Protein AF-A0A1Y1VYC2-F1 (afdb_monomer)

Solvent-accessible surface area (backbone atoms only — not comparable to full-atom values): 7934 Å² total; per-residue (Å²): 142,77,88,66,70,72,48,59,43,54,46,41,36,48,22,28,58,67,58,33,42,71,57,40,52,58,50,56,72,43,59,89,70,38,56,74,70,38,55,51,99,57,31,47,30,30,57,39,36,14,19,30,74,90,63,59,25,58,67,39,42,55,60,51,64,68,41,90,86,56,64,55,64,52,51,21,68,77,50,35,38,30,26,53,33,44,28,40,83,70,52,39,55,54,41,45,76,64,68,28,63,72,77,57,52,25,74,83,68,35,32,21,71,56,41,48,52,61,77,72,52,87,85,73,79,87,76,77,74,86,79,77,93,84,76,93,129

Sequence (137 aa):
MSDEGASNNEQLLAACKLDQSDMVEDLLKDLGSVDVNCADGVGNTPLHYANSAQTGSVDCVELLVAVPGIDANKKNRIENDTPLHKASLEITRLLISAGADPRIVNRLKQRPMDATLAFNMPHQQAVYEDGDDYSSD

Nearest PDB structures (foldseek):
  5eyp-assembly1_F  TM=8.895E-01  e=3.121E-07  synthetic construct
  6d66-assembly1_B  TM=8.997E-01  e=6.918E-07  synthetic construct
  5mio-assembly3_C  TM=9.018E-01  e=1.368E-06  Homo sapiens
  5cbo-assembly1_A  TM=8.737E-01  e=2.947E-05  synthetic construct
  4tum-assembly4_D  TM=8.633E-01  e=3.396E-04  Arabidopsis thaliana

Structure (mmCIF, N/CA/C/O backbone):
data_AF-A0A1Y1VYC2-F1
#
_entry.id   AF-A0A1Y1VYC2-F1
#
loop_
_atom_site.group_PDB
_atom_site.id
_atom_site.type_symbol
_atom_site.label_atom_id
_atom_site.label_alt_id
_atom_site.label_comp_id
_atom_site.label_asym_id
_atom_site.label_entity_id
_atom_site.label_seq_id
_atom_site.pdbx_PDB_ins_code
_atom_site.Cartn_x
_atom_site.Cartn_y
_atom_site.Cartn_z
_atom_site.occupancy
_atom_site.B_iso_or_equiv
_atom_site.auth_seq_id
_atom_site.auth_comp_id
_atom_site.auth_asym_id
_atom_site.auth_atom_id
_atom_site.pdbx_PDB_model_num
ATOM 1 N N . MET A 1 1 ? -4.736 30.757 -4.382 1.00 48.03 1 MET A N 1
ATOM 2 C CA . MET A 1 1 ? -6.102 30.440 -3.928 1.00 48.03 1 MET A CA 1
ATOM 3 C C . MET A 1 1 ? -6.390 29.013 -4.331 1.00 48.03 1 MET A C 1
ATOM 5 O O . MET A 1 1 ? -6.664 28.798 -5.501 1.00 48.03 1 MET A O 1
ATOM 9 N N . SER A 1 2 ? -6.184 28.104 -3.380 1.00 43.19 2 SER A N 1
ATOM 10 C CA . SER A 1 2 ? -6.898 26.841 -3.151 1.00 43.19 2 SER A CA 1
ATOM 11 C C . SER A 1 2 ? -6.292 26.282 -1.862 1.00 43.19 2 SER A C 1
ATOM 13 O O . SER A 1 2 ? -5.517 25.336 -1.888 1.00 43.19 2 SER A O 1
ATOM 15 N N . ASP A 1 3 ? -6.562 26.953 -0.739 1.00 45.56 3 ASP A N 1
ATOM 16 C CA . ASP A 1 3 ? -6.411 26.356 0.593 1.00 45.56 3 ASP A CA 1
ATOM 17 C C . ASP A 1 3 ? -7.597 25.398 0.796 1.00 45.56 3 ASP A C 1
ATOM 19 O O . ASP A 1 3 ? -8.466 25.610 1.639 1.00 45.56 3 ASP A O 1
ATOM 23 N N . GLU A 1 4 ? -7.700 24.381 -0.060 1.00 53.59 4 GLU A N 1
ATOM 24 C CA . GLU A 1 4 ? -8.417 23.171 0.314 1.00 53.59 4 GLU A CA 1
ATOM 25 C C . GLU A 1 4 ? -7.465 22.467 1.273 1.00 53.59 4 GLU A C 1
ATOM 27 O O . GLU A 1 4 ? -6.379 22.039 0.884 1.00 53.59 4 GLU A O 1
ATOM 32 N N . GLY A 1 5 ? -7.811 22.467 2.565 1.00 59.31 5 GLY A N 1
ATOM 33 C CA . GLY A 1 5 ? -7.084 21.669 3.545 1.00 59.31 5 GLY A CA 1
ATOM 34 C C . GLY A 1 5 ? -6.919 20.250 3.006 1.00 59.31 5 GLY A C 1
ATOM 35 O O . GLY A 1 5 ? -7.834 19.747 2.353 1.00 59.31 5 GLY A O 1
ATOM 36 N N . ALA A 1 6 ? -5.747 19.650 3.237 1.00 65.31 6 ALA A N 1
ATOM 37 C CA . ALA A 1 6 ? -5.412 18.335 2.701 1.00 65.31 6 ALA A CA 1
ATOM 38 C C . ALA A 1 6 ? -6.589 17.372 2.900 1.00 65.31 6 ALA A C 1
ATOM 40 O O . ALA A 1 6 ? -7.080 17.232 4.026 1.00 65.31 6 ALA A O 1
ATOM 41 N N . SER A 1 7 ? -7.052 16.755 1.813 1.00 83.31 7 SER A N 1
ATOM 42 C CA . SER A 1 7 ? -8.134 15.768 1.858 1.00 83.31 7 SER A CA 1
ATOM 43 C C . SER A 1 7 ? -7.774 14.661 2.850 1.00 83.31 7 SER A C 1
ATOM 45 O O . SER A 1 7 ? -6.593 14.355 3.017 1.00 83.31 7 SER A O 1
ATOM 47 N N . ASN A 1 8 ? -8.752 14.010 3.485 1.00 84.69 8 ASN A N 1
ATOM 48 C CA . ASN A 1 8 ? -8.484 12.919 4.432 1.00 84.69 8 ASN A CA 1
ATOM 49 C C . ASN A 1 8 ? -7.580 11.824 3.814 1.00 84.69 8 ASN A C 1
ATOM 51 O O . ASN A 1 8 ? -6.739 11.243 4.494 1.00 84.69 8 ASN A O 1
ATOM 55 N N . ASN A 1 9 ? -7.667 11.621 2.494 1.00 87.25 9 ASN A N 1
ATOM 56 C CA . ASN A 1 9 ? -6.779 10.739 1.731 1.00 87.25 9 ASN A CA 1
ATOM 57 C C . ASN A 1 9 ? -5.321 11.233 1.693 1.00 87.25 9 ASN A C 1
ATOM 59 O O . ASN A 1 9 ? -4.383 10.458 1.862 1.00 87.25 9 ASN A O 1
ATOM 63 N N . GLU A 1 10 ? -5.116 12.531 1.478 1.00 86.62 10 GLU A N 1
ATOM 64 C CA . GLU A 1 10 ? -3.787 13.152 1.491 1.00 86.62 10 GLU A CA 1
ATOM 65 C C . GLU A 1 10 ? -3.196 13.163 2.902 1.00 86.62 10 GLU A C 1
ATOM 67 O O . GLU A 1 10 ? -1.995 12.949 3.064 1.00 86.62 10 GLU A O 1
ATOM 72 N N . GLN A 1 11 ? -4.039 13.347 3.922 1.00 87.88 11 GLN A N 1
ATOM 73 C CA . GLN A 1 11 ? -3.647 13.219 5.323 1.00 87.88 11 GLN A CA 1
ATOM 74 C C . GLN A 1 11 ? -3.197 11.792 5.646 1.00 87.88 11 GLN A C 1
ATOM 76 O O . GLN A 1 11 ? -2.158 11.631 6.280 1.00 87.88 11 GLN A O 1
ATOM 81 N N . LEU A 1 12 ? -3.902 10.766 5.150 1.00 88.50 12 LEU A N 1
ATOM 82 C CA . LEU A 1 12 ? -3.494 9.369 5.320 1.00 88.50 12 LEU A CA 1
ATOM 83 C C . LEU A 1 12 ? -2.131 9.101 4.665 1.00 88.50 12 LEU A C 1
ATOM 85 O O . LEU A 1 12 ? -1.232 8.550 5.296 1.00 88.50 12 LEU A O 1
ATOM 89 N N . LEU A 1 13 ? -1.948 9.539 3.415 1.00 87.75 13 LEU A N 1
ATOM 90 C CA . LEU A 1 13 ? -0.676 9.406 2.695 1.00 87.75 13 LEU A CA 1
ATOM 91 C C . LEU A 1 13 ? 0.475 10.099 3.440 1.00 87.75 13 LEU A C 1
ATOM 93 O O . LEU A 1 13 ? 1.567 9.538 3.558 1.00 87.75 13 LEU A O 1
ATOM 97 N N . ALA A 1 14 ? 0.236 11.309 3.952 1.00 87.56 14 ALA A N 1
ATOM 98 C CA . ALA A 1 14 ? 1.215 12.060 4.728 1.00 87.56 14 ALA A CA 1
ATOM 99 C C . ALA A 1 14 ? 1.541 11.372 6.061 1.00 87.56 14 ALA A C 1
ATOM 101 O O . ALA A 1 14 ? 2.719 11.258 6.393 1.00 87.56 14 ALA A O 1
ATOM 102 N N . ALA A 1 15 ? 0.537 10.859 6.777 1.00 88.62 15 ALA A N 1
ATOM 103 C CA . ALA A 1 15 ? 0.722 10.138 8.032 1.00 88.62 15 ALA A CA 1
ATOM 104 C C . ALA A 1 15 ? 1.589 8.884 7.834 1.00 88.62 15 ALA A C 1
ATOM 106 O O . ALA A 1 15 ? 2.562 8.693 8.559 1.00 88.62 15 ALA A O 1
ATOM 107 N N . CYS A 1 16 ? 1.331 8.092 6.785 1.00 87.69 16 CYS A N 1
ATOM 108 C CA . CYS A 1 16 ? 2.165 6.933 6.442 1.00 87.69 16 CYS A CA 1
ATOM 109 C C . CYS A 1 16 ? 3.592 7.319 6.035 1.00 87.69 16 CYS A C 1
ATOM 111 O O . 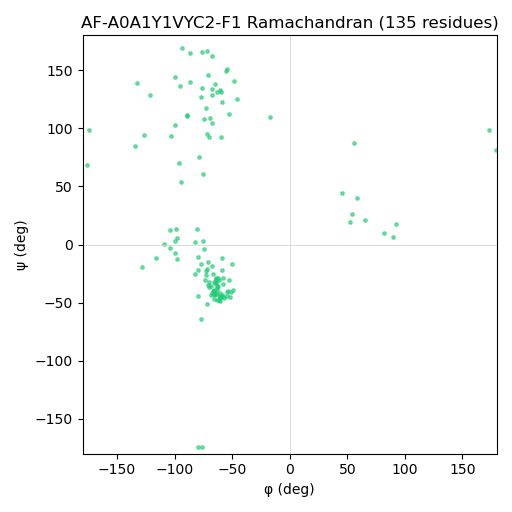CYS A 1 16 ? 4.537 6.580 6.291 1.00 87.69 16 CYS A O 1
ATOM 113 N N . LYS A 1 17 ? 3.765 8.475 5.387 1.00 84.25 17 LYS A N 1
ATOM 114 C CA . LYS A 1 17 ? 5.082 8.989 4.989 1.00 84.25 17 LYS A CA 1
ATOM 115 C C . LYS A 1 17 ? 5.894 9.515 6.179 1.00 84.25 17 LYS A C 1
ATOM 117 O O . LYS A 1 17 ? 7.120 9.489 6.123 1.00 84.25 17 LYS A O 1
ATOM 122 N N . LEU A 1 18 ? 5.221 10.038 7.202 1.00 84.19 18 LEU A N 1
ATOM 123 C CA . LEU A 1 18 ? 5.822 10.641 8.393 1.00 84.19 18 LEU A CA 1
ATOM 124 C C . LEU A 1 18 ? 5.887 9.690 9.597 1.00 84.19 18 LEU A C 1
ATOM 126 O O . LEU A 1 18 ? 6.278 10.139 10.669 1.00 84.19 18 LEU A O 1
ATOM 130 N N . ASP A 1 19 ? 5.521 8.416 9.426 1.00 83.00 19 ASP A N 1
ATOM 131 C CA . ASP A 1 19 ? 5.463 7.417 10.505 1.00 83.00 19 ASP A CA 1
ATOM 132 C C . ASP A 1 19 ? 4.525 7.817 11.663 1.00 83.00 19 ASP A C 1
ATOM 134 O O . ASP A 1 19 ? 4.826 7.653 12.841 1.00 83.00 19 ASP A O 1
ATOM 138 N N . GLN A 1 20 ? 3.371 8.403 11.336 1.00 86.50 20 GLN A N 1
ATOM 139 C CA . GLN A 1 20 ? 2.373 8.829 12.321 1.00 86.50 20 GLN A CA 1
ATOM 140 C C . GLN A 1 20 ? 1.286 7.763 12.483 1.00 86.50 20 GLN A C 1
ATOM 142 O O . GLN A 1 20 ? 0.146 7.965 12.061 1.00 86.50 20 GLN A O 1
ATOM 147 N N . SER A 1 21 ? 1.640 6.630 13.091 1.00 85.75 21 SER A N 1
ATOM 148 C CA . SER A 1 21 ? 0.728 5.498 13.322 1.00 85.75 21 SER A CA 1
ATOM 149 C C . SER A 1 21 ? -0.548 5.898 14.070 1.00 85.75 21 SER A C 1
ATOM 151 O O . SER A 1 21 ? -1.630 5.501 13.647 1.00 85.75 21 SER A O 1
ATOM 153 N N . ASP A 1 22 ? -0.454 6.768 15.081 1.00 88.12 22 ASP A N 1
ATOM 154 C CA . ASP A 1 22 ? -1.620 7.295 15.810 1.00 88.12 22 ASP A CA 1
ATOM 155 C C . ASP A 1 22 ? -2.616 8.006 14.873 1.00 88.12 22 ASP A C 1
ATOM 157 O O . ASP A 1 22 ? -3.826 7.786 14.933 1.00 88.12 22 ASP A O 1
ATOM 161 N N . MET A 1 23 ? -2.106 8.839 13.955 1.00 86.94 23 MET A N 1
ATOM 162 C CA . MET A 1 23 ? -2.947 9.549 12.985 1.00 86.94 23 MET A CA 1
ATOM 163 C C . MET A 1 23 ? -3.539 8.598 11.948 1.00 86.94 23 MET A C 1
ATOM 165 O O . MET A 1 23 ? -4.681 8.788 11.536 1.00 86.94 23 MET A O 1
ATOM 169 N N . VAL A 1 24 ? -2.780 7.582 11.526 1.00 88.25 24 VAL A N 1
ATOM 170 C CA . VAL A 1 24 ? -3.296 6.520 10.656 1.00 88.25 24 VAL A CA 1
ATOM 171 C C . VAL A 1 24 ? -4.445 5.802 11.358 1.00 88.25 24 VAL A C 1
ATOM 173 O O . VAL A 1 24 ? -5.510 5.666 10.770 1.00 88.25 24 VAL A O 1
ATOM 176 N N . GLU A 1 25 ? -4.281 5.401 12.617 1.00 88.31 25 GLU A N 1
ATOM 177 C CA . GLU A 1 25 ? -5.325 4.716 13.379 1.00 88.31 25 GLU A CA 1
ATOM 178 C C . GLU A 1 25 ? -6.592 5.573 13.514 1.00 88.31 25 GLU A C 1
ATOM 180 O O . GLU A 1 25 ? -7.697 5.084 13.278 1.00 88.31 25 GLU A O 1
ATOM 185 N N . ASP A 1 26 ? -6.450 6.857 13.844 1.00 88.44 26 ASP A N 1
ATOM 186 C CA . ASP A 1 26 ? -7.588 7.767 13.985 1.00 88.44 26 ASP A CA 1
ATOM 187 C C . ASP A 1 26 ? -8.312 8.026 12.656 1.00 88.44 26 ASP A C 1
ATOM 189 O O . ASP A 1 26 ? -9.545 8.020 12.620 1.00 88.44 26 ASP A O 1
ATOM 193 N N . LEU A 1 27 ? -7.575 8.172 11.550 1.00 87.69 27 LEU A N 1
ATOM 194 C CA . LEU A 1 27 ? -8.156 8.281 10.207 1.00 87.69 27 LEU A CA 1
ATOM 195 C C . LEU A 1 27 ? -8.863 6.985 9.789 1.00 87.69 27 LEU A C 1
ATOM 197 O O . LEU A 1 27 ? -9.940 7.028 9.199 1.00 87.69 27 LEU A O 1
ATOM 201 N N . LEU A 1 28 ? -8.290 5.827 10.124 1.00 85.38 28 LEU A N 1
ATOM 202 C CA . LEU A 1 28 ? -8.879 4.521 9.837 1.00 85.38 28 LEU A CA 1
ATOM 203 C C . LEU A 1 28 ? -10.092 4.208 10.721 1.00 85.38 28 LEU A C 1
ATOM 205 O O . LEU A 1 28 ? -10.964 3.460 10.296 1.00 85.38 28 LEU A O 1
ATOM 209 N N . LYS A 1 29 ? -10.215 4.775 11.926 1.00 84.50 29 LYS A N 1
ATOM 210 C CA . LYS A 1 29 ? -11.450 4.660 12.727 1.00 84.50 29 LYS A CA 1
ATOM 211 C C . LYS A 1 29 ? -12.636 5.332 12.036 1.00 84.50 29 LYS A C 1
ATOM 213 O O . LYS A 1 29 ? -13.766 4.867 12.184 1.00 84.50 29 LYS A O 1
ATOM 218 N N . ASP A 1 30 ? -12.382 6.371 11.247 1.00 80.44 30 ASP A N 1
ATOM 219 C CA . ASP A 1 30 ? -13.380 7.046 10.420 1.00 80.44 30 ASP A CA 1
ATOM 220 C C . ASP A 1 30 ? -13.399 6.495 8.977 1.00 80.44 30 ASP A C 1
ATOM 222 O O . ASP A 1 30 ? -13.315 7.229 7.993 1.00 80.44 30 ASP A O 1
ATOM 226 N N . LEU A 1 31 ? -13.547 5.166 8.843 1.00 62.34 31 LEU A N 1
ATOM 227 C CA . LEU A 1 31 ? -13.606 4.421 7.565 1.00 62.34 31 LEU A CA 1
ATOM 228 C C . LEU A 1 31 ? -14.606 4.977 6.531 1.00 62.34 31 LEU A C 1
ATOM 230 O O . LEU A 1 31 ? -14.548 4.606 5.361 1.00 62.34 31 LEU A O 1
ATOM 234 N N . GLY A 1 32 ? -15.554 5.824 6.942 1.00 63.69 32 GLY A N 1
ATOM 235 C CA . GLY A 1 32 ? -16.520 6.452 6.043 1.00 63.69 32 GLY A CA 1
ATOM 236 C C . GLY A 1 32 ? -15.958 7.621 5.228 1.00 63.69 32 GLY A C 1
ATOM 237 O O . GLY A 1 32 ? -16.583 8.006 4.240 1.00 63.69 32 GLY A O 1
ATOM 238 N N . SER A 1 33 ? -14.812 8.188 5.622 1.00 72.69 33 SER A N 1
ATOM 239 C CA . SER A 1 33 ? -14.270 9.418 5.031 1.00 72.69 33 SER A CA 1
ATOM 240 C C . SER A 1 33 ? -12.928 9.242 4.309 1.00 72.69 33 SER A C 1
ATOM 242 O O . SER A 1 33 ? -12.517 10.142 3.573 1.00 72.69 33 SER A O 1
ATOM 244 N N . VAL A 1 34 ? -12.269 8.089 4.469 1.00 83.75 34 VAL A N 1
ATOM 245 C CA . VAL A 1 34 ? -10.918 7.819 3.951 1.00 83.75 34 VAL A CA 1
ATOM 246 C C . VAL A 1 34 ? -10.914 6.610 3.016 1.00 83.75 34 VAL A C 1
ATOM 248 O O . VAL A 1 34 ? -11.358 5.523 3.376 1.00 83.75 34 VAL A O 1
ATOM 251 N N . ASP A 1 35 ? -10.340 6.777 1.825 1.00 87.06 35 ASP A N 1
ATOM 252 C CA . ASP A 1 35 ? -10.018 5.666 0.929 1.00 87.06 35 ASP A CA 1
ATOM 253 C C . ASP A 1 35 ? -8.606 5.144 1.231 1.00 87.06 35 ASP A C 1
ATOM 255 O O . ASP A 1 35 ? -7.606 5.800 0.939 1.00 87.06 35 ASP A O 1
ATOM 259 N N . VAL A 1 36 ? -8.505 3.935 1.785 1.00 87.12 36 VAL A N 1
ATOM 260 C CA . VAL A 1 36 ? -7.214 3.292 2.096 1.00 87.12 36 VAL A CA 1
ATOM 261 C C . VAL A 1 36 ? -6.406 2.905 0.858 1.00 87.12 36 VAL A C 1
ATOM 263 O O . VAL A 1 36 ? -5.193 2.716 0.936 1.00 87.12 36 VAL A O 1
ATOM 266 N N . ASN A 1 37 ? -7.064 2.825 -0.299 1.00 88.50 37 ASN A N 1
ATOM 267 C CA . ASN A 1 37 ? -6.440 2.583 -1.595 1.00 88.50 37 ASN A CA 1
ATOM 268 C C . ASN A 1 37 ? -6.238 3.873 -2.389 1.00 88.50 37 ASN A C 1
ATOM 270 O O . ASN A 1 37 ? -5.960 3.806 -3.598 1.00 88.50 37 ASN A O 1
ATOM 274 N N . CYS A 1 38 ? -6.377 5.030 -1.728 1.00 89.19 38 CYS A N 1
ATOM 275 C CA . CYS A 1 38 ? -6.123 6.311 -2.354 1.00 89.19 38 CYS A CA 1
ATOM 276 C C . CYS A 1 38 ? -4.713 6.333 -2.940 1.00 89.19 38 CYS A C 1
ATOM 278 O O . CYS A 1 38 ? -3.799 5.646 -2.483 1.00 89.19 38 CYS A O 1
ATOM 280 N N . ALA A 1 39 ? -4.552 7.093 -4.012 1.00 89.12 39 ALA A N 1
ATOM 281 C CA . ALA A 1 39 ? -3.280 7.227 -4.682 1.00 89.12 39 ALA A CA 1
ATOM 282 C C . ALA A 1 39 ? -3.011 8.702 -4.931 1.00 89.12 39 ALA A C 1
ATOM 284 O O . ALA A 1 39 ? -3.917 9.447 -5.311 1.00 89.12 39 ALA A O 1
ATOM 285 N N . ASP A 1 40 ? -1.771 9.112 -4.718 1.00 87.81 40 ASP A N 1
ATOM 286 C CA . ASP A 1 40 ? -1.353 10.481 -4.973 1.00 87.81 40 ASP A CA 1
ATOM 287 C C . ASP A 1 40 ? -1.155 10.751 -6.480 1.00 87.81 40 ASP A C 1
ATOM 289 O O . ASP A 1 40 ? -1.413 9.903 -7.344 1.00 87.81 40 ASP A O 1
ATOM 293 N N . GLY A 1 41 ? -0.655 11.943 -6.818 1.00 85.50 41 GLY A N 1
ATOM 294 C CA . GLY A 1 41 ? -0.392 12.335 -8.207 1.00 85.50 41 GLY A CA 1
ATOM 295 C C . GLY A 1 41 ? 0.591 11.422 -8.955 1.00 85.50 41 GLY A C 1
ATOM 296 O O . GLY A 1 41 ? 0.542 11.360 -10.185 1.00 85.50 41 GLY A O 1
ATOM 297 N N . VAL A 1 42 ? 1.445 10.675 -8.246 1.00 85.56 42 VAL A N 1
ATOM 298 C CA . VAL A 1 42 ? 2.371 9.696 -8.840 1.00 85.56 42 VAL A CA 1
ATOM 299 C C . VAL A 1 42 ? 1.860 8.252 -8.747 1.00 85.56 42 VAL A C 1
ATOM 301 O O . VAL A 1 42 ? 2.507 7.317 -9.226 1.00 85.56 42 VAL A O 1
ATOM 304 N N . GLY A 1 43 ? 0.657 8.052 -8.211 1.00 87.88 43 GLY A N 1
ATOM 305 C CA . GLY A 1 43 ? 0.015 6.752 -8.075 1.00 87.88 43 GLY A CA 1
ATOM 306 C C . GLY A 1 43 ? 0.472 5.948 -6.858 1.00 87.88 43 GLY A C 1
ATOM 307 O O . GLY A 1 43 ? 0.152 4.764 -6.782 1.00 87.88 43 GLY A O 1
ATOM 308 N N . ASN A 1 44 ? 1.225 6.542 -5.934 1.00 88.81 44 ASN A N 1
ATO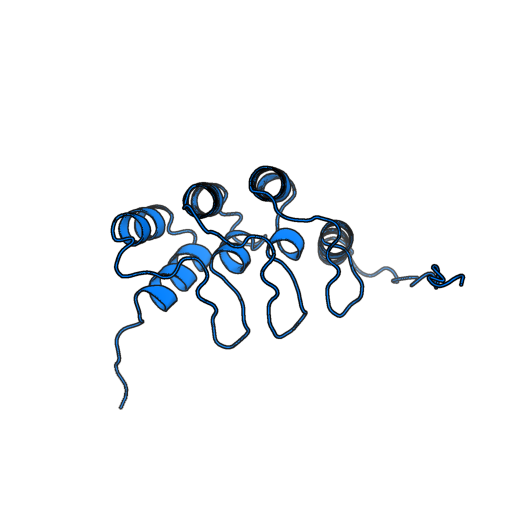M 309 C CA . ASN A 1 44 ? 1.622 5.866 -4.706 1.00 88.81 44 ASN A CA 1
ATOM 310 C C . ASN A 1 44 ? 0.445 5.824 -3.734 1.00 88.81 44 ASN A C 1
ATOM 312 O O . ASN A 1 44 ? -0.225 6.829 -3.507 1.00 88.81 44 ASN A O 1
ATOM 316 N N . THR A 1 45 ? 0.235 4.655 -3.143 1.00 90.69 45 THR A N 1
ATOM 317 C CA . THR A 1 45 ? -0.784 4.415 -2.114 1.00 90.69 45 THR A CA 1
ATOM 318 C C . THR A 1 45 ? -0.208 4.585 -0.706 1.00 90.69 45 THR A C 1
ATOM 320 O O . THR A 1 45 ? 1.020 4.613 -0.565 1.00 90.69 45 THR A O 1
ATOM 323 N N . PRO A 1 46 ? -1.041 4.628 0.353 1.00 88.94 46 PRO A N 1
ATOM 324 C CA . PRO A 1 46 ? -0.565 4.638 1.738 1.00 88.94 46 PRO A CA 1
ATOM 325 C C . PRO A 1 46 ? 0.437 3.513 2.021 1.00 88.94 46 PRO A C 1
ATOM 327 O O . PRO A 1 46 ? 1.497 3.761 2.592 1.00 88.94 46 PRO A O 1
ATOM 330 N N . LEU A 1 47 ? 0.179 2.308 1.493 1.00 88.81 47 LEU A N 1
ATOM 331 C CA . LEU A 1 47 ? 1.108 1.180 1.590 1.00 88.81 47 LEU A CA 1
ATOM 332 C C . LEU 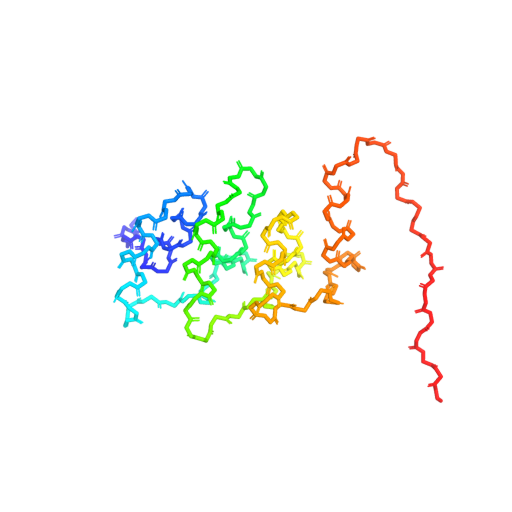A 1 47 ? 2.456 1.445 0.900 1.00 88.81 47 LEU A C 1
ATOM 334 O O . LEU A 1 47 ? 3.481 1.028 1.417 1.00 88.81 47 LEU A O 1
ATOM 338 N N . HIS A 1 48 ? 2.512 2.163 -0.227 1.00 88.12 48 HIS A N 1
ATOM 339 C CA . HIS A 1 48 ? 3.805 2.508 -0.838 1.00 88.12 48 HIS A CA 1
ATOM 340 C C . HIS A 1 48 ? 4.658 3.406 0.066 1.00 88.12 48 HIS A C 1
ATOM 342 O O . HIS A 1 48 ? 5.882 3.274 0.062 1.00 88.12 48 HIS A O 1
ATOM 348 N N . TYR A 1 49 ? 4.025 4.316 0.813 1.00 86.38 49 TYR A N 1
ATOM 349 C CA . TYR A 1 49 ? 4.719 5.239 1.712 1.00 86.38 49 TYR A CA 1
ATOM 350 C C . TYR A 1 49 ? 5.113 4.589 3.034 1.00 86.38 49 TYR A C 1
ATOM 352 O O . TYR A 1 49 ? 6.265 4.737 3.437 1.00 86.38 49 TYR A O 1
ATOM 360 N N . ALA A 1 50 ? 4.211 3.817 3.647 1.00 82.12 50 ALA A N 1
ATOM 361 C CA . ALA A 1 50 ? 4.482 3.086 4.889 1.00 82.12 50 ALA A CA 1
ATOM 362 C C . ALA A 1 50 ? 5.671 2.115 4.743 1.00 82.12 50 ALA A C 1
ATOM 364 O O . ALA A 1 50 ? 6.416 1.863 5.686 1.00 82.12 50 ALA A O 1
ATOM 365 N N . ASN A 1 51 ? 5.888 1.623 3.521 1.00 72.44 51 ASN A N 1
ATOM 366 C CA . ASN A 1 51 ? 6.951 0.685 3.192 1.00 72.44 51 ASN A CA 1
ATOM 367 C C . ASN A 1 51 ? 8.333 1.323 3.003 1.00 72.44 51 ASN A C 1
ATOM 369 O O . ASN A 1 51 ? 9.310 0.588 2.902 1.00 72.44 51 ASN A O 1
ATOM 373 N N . SER A 1 52 ? 8.442 2.653 2.926 1.00 66.38 52 SER A N 1
ATOM 374 C CA . SER A 1 52 ? 9.704 3.327 2.608 1.00 66.38 52 SER A CA 1
ATOM 375 C C . SER A 1 52 ? 10.802 2.981 3.620 1.00 66.38 52 SER A C 1
ATOM 377 O O . SER A 1 52 ? 10.680 3.254 4.811 1.00 66.38 52 SER A O 1
ATOM 379 N N . ALA A 1 53 ? 11.922 2.436 3.136 1.00 50.75 53 ALA A N 1
ATOM 380 C CA . ALA A 1 53 ? 13.065 2.002 3.949 1.00 50.75 53 ALA A CA 1
ATOM 381 C C . ALA A 1 53 ? 13.717 3.109 4.808 1.00 50.75 53 ALA A C 1
ATOM 383 O O . ALA A 1 53 ? 14.539 2.807 5.668 1.00 50.75 53 ALA A O 1
ATOM 384 N N . GLN A 1 54 ? 13.376 4.383 4.578 1.00 53.97 54 GLN A N 1
ATOM 385 C CA . GLN A 1 54 ? 13.842 5.503 5.403 1.00 53.97 54 GLN A CA 1
ATOM 386 C C . GLN A 1 54 ? 13.052 5.659 6.711 1.00 53.97 54 GLN A C 1
ATOM 388 O O . GLN A 1 54 ? 13.576 6.258 7.646 1.00 53.97 54 GLN A O 1
ATOM 393 N N . THR A 1 55 ? 11.825 5.133 6.775 1.00 55.72 55 THR A N 1
ATOM 394 C CA . THR A 1 55 ? 10.912 5.283 7.922 1.00 55.72 55 THR A CA 1
ATOM 395 C C . THR A 1 55 ? 10.343 3.962 8.432 1.00 55.72 55 THR A C 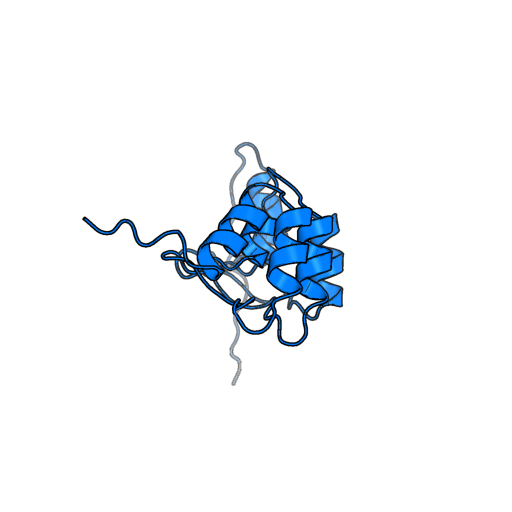1
ATOM 397 O O . THR A 1 55 ? 9.957 3.914 9.586 1.00 55.72 55 THR A O 1
ATOM 400 N N . GLY A 1 56 ? 10.361 2.882 7.637 1.00 58.75 56 GLY A N 1
ATOM 401 C CA . GLY A 1 56 ? 10.172 1.502 8.104 1.00 58.75 56 GLY A CA 1
ATOM 402 C C . GLY A 1 56 ? 9.008 1.299 9.077 1.00 58.75 56 GLY A C 1
ATOM 403 O O . GLY A 1 56 ? 9.180 0.624 10.088 1.00 58.75 56 GLY A O 1
ATOM 404 N N . SER A 1 57 ? 7.853 1.892 8.783 1.00 68.25 57 SER A N 1
ATOM 405 C CA . SER A 1 57 ? 6.716 1.995 9.695 1.00 68.25 57 SER A CA 1
ATOM 406 C C . SER A 1 57 ? 5.920 0.695 9.768 1.00 68.25 57 SER A C 1
ATOM 408 O O . SER A 1 57 ? 4.840 0.591 9.181 1.00 68.25 57 SER A O 1
ATOM 410 N N . VAL A 1 58 ? 6.453 -0.312 10.466 1.00 83.12 58 VAL A N 1
ATOM 411 C CA . VAL A 1 58 ? 5.788 -1.615 10.658 1.00 83.12 58 VAL A CA 1
ATOM 412 C C . VAL A 1 58 ? 4.368 -1.418 11.197 1.00 83.12 58 VAL A C 1
ATOM 414 O O . VAL A 1 58 ? 3.429 -1.959 10.617 1.00 83.12 58 VAL A O 1
ATOM 417 N N . ASP A 1 59 ? 4.198 -0.543 12.192 1.00 86.38 59 ASP A N 1
ATOM 418 C CA . ASP A 1 59 ? 2.900 -0.238 12.807 1.00 86.38 59 ASP A CA 1
ATOM 419 C C . ASP A 1 59 ? 1.891 0.332 11.795 1.00 86.38 59 ASP A C 1
ATOM 421 O O . ASP A 1 59 ? 0.743 -0.108 11.726 1.00 86.38 59 ASP A O 1
ATOM 425 N N . CYS A 1 60 ? 2.315 1.278 10.946 1.00 87.56 60 CYS A N 1
ATOM 426 C CA . CYS A 1 60 ? 1.446 1.838 9.906 1.00 87.56 60 CYS A CA 1
ATOM 427 C C . CYS A 1 60 ? 1.015 0.766 8.898 1.00 87.56 60 CYS A C 1
ATOM 429 O O . CYS A 1 60 ? -0.132 0.767 8.449 1.00 87.56 60 CYS A O 1
ATOM 431 N N . VAL A 1 61 ? 1.922 -0.144 8.525 1.00 88.50 61 VAL A N 1
ATOM 432 C CA . VAL A 1 61 ? 1.589 -1.244 7.614 1.00 88.50 61 VAL A CA 1
ATOM 433 C C . VAL A 1 61 ? 0.600 -2.194 8.271 1.00 88.50 61 VAL A C 1
ATOM 435 O O . VAL A 1 61 ? -0.385 -2.533 7.625 1.00 88.50 61 VAL A O 1
ATOM 438 N N . GLU A 1 62 ? 0.823 -2.594 9.525 1.00 88.88 62 GLU A N 1
ATOM 439 C CA . GLU A 1 62 ? -0.087 -3.477 10.265 1.00 88.88 62 GLU A CA 1
ATOM 440 C C . GLU A 1 62 ? -1.502 -2.898 10.344 1.00 88.88 62 GLU A C 1
ATOM 442 O O . GLU A 1 62 ? -2.472 -3.595 10.033 1.00 88.88 62 GLU A O 1
ATOM 447 N N . LEU A 1 63 ? -1.618 -1.606 10.664 1.00 89.12 63 LEU A N 1
ATOM 448 C CA . LEU A 1 63 ? -2.895 -0.896 10.686 1.00 89.12 63 LEU A CA 1
ATOM 449 C C . LEU A 1 63 ? -3.578 -0.901 9.312 1.00 89.12 63 LEU A C 1
ATOM 451 O O . LEU A 1 63 ? -4.767 -1.197 9.225 1.00 89.12 63 LEU A O 1
ATOM 455 N N . LEU A 1 64 ? -2.839 -0.622 8.233 1.00 88.81 64 LEU A N 1
ATOM 456 C CA . LEU A 1 64 ? -3.389 -0.582 6.874 1.00 88.81 64 LEU A CA 1
ATOM 457 C C . LEU A 1 64 ? -3.807 -1.962 6.357 1.00 88.81 64 LEU A C 1
ATOM 459 O O . LEU A 1 64 ? -4.870 -2.087 5.752 1.00 88.81 64 LEU A O 1
ATOM 463 N N . VAL A 1 65 ? -2.992 -3.002 6.570 1.00 89.50 65 VAL A N 1
ATOM 464 C CA . VAL A 1 65 ? -3.312 -4.357 6.087 1.00 89.50 65 VAL A CA 1
ATOM 465 C C . VAL A 1 65 ? -4.452 -5.003 6.872 1.00 89.50 65 VAL A C 1
ATOM 467 O O . VAL A 1 65 ? -5.109 -5.907 6.358 1.00 89.50 65 VAL A O 1
ATOM 470 N N . ALA A 1 66 ? -4.717 -4.530 8.093 1.00 88.25 66 ALA A N 1
ATOM 471 C CA . ALA A 1 66 ? -5.876 -4.936 8.876 1.00 88.25 66 ALA A CA 1
ATOM 472 C C . ALA A 1 66 ? -7.203 -4.382 8.319 1.00 88.25 66 ALA A C 1
ATOM 474 O O . ALA A 1 66 ? -8.273 -4.877 8.684 1.00 88.25 66 ALA A O 1
ATOM 475 N N . VAL A 1 67 ? -7.163 -3.382 7.428 1.00 87.62 67 VAL A N 1
ATOM 476 C CA . VAL A 1 67 ? -8.370 -2.784 6.848 1.00 87.62 67 VAL A CA 1
ATOM 477 C C . VAL A 1 67 ? -8.954 -3.688 5.756 1.00 87.62 67 VAL A C 1
ATOM 479 O O . VAL A 1 67 ? -8.261 -4.035 4.794 1.00 87.62 67 VAL A O 1
ATOM 482 N N . PRO A 1 68 ? -10.251 -4.044 5.828 1.00 84.19 68 PRO A N 1
ATOM 483 C CA . PRO A 1 68 ? -10.889 -4.834 4.783 1.00 84.19 68 PRO A CA 1
ATOM 484 C C . PRO A 1 68 ? -10.917 -4.080 3.446 1.00 84.19 68 PRO A C 1
ATOM 486 O O . PRO A 1 68 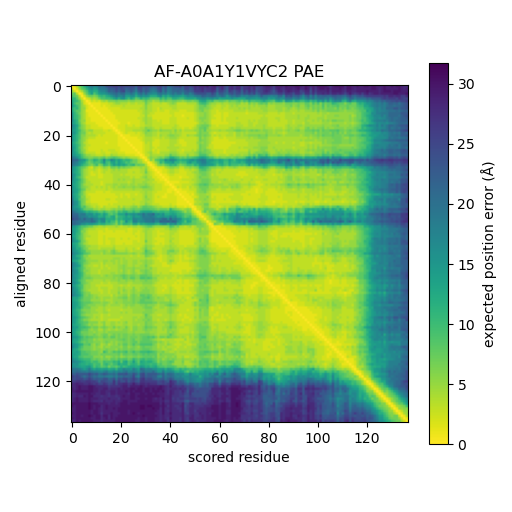? -11.359 -2.937 3.368 1.00 84.19 68 PRO A O 1
ATOM 489 N N . GLY A 1 69 ? -10.497 -4.754 2.372 1.00 83.81 69 GLY A N 1
ATOM 490 C CA . GLY A 1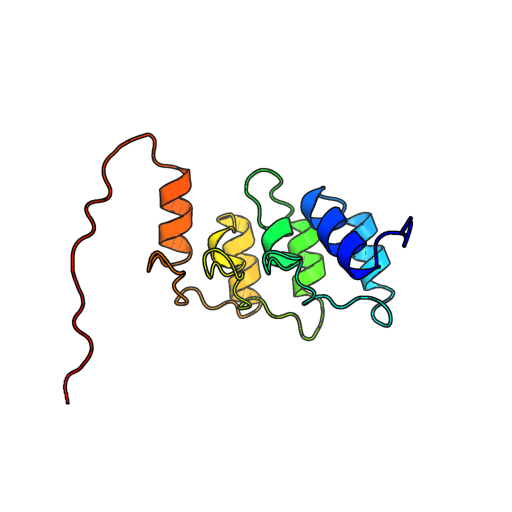 69 ? -10.504 -4.198 1.013 1.00 83.81 69 GLY A CA 1
ATOM 491 C C . GLY A 1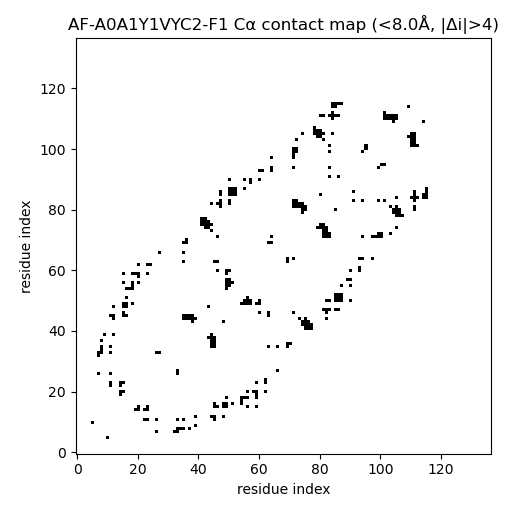 69 ? -9.228 -3.454 0.610 1.00 83.81 69 GLY A C 1
ATOM 492 O O . GLY A 1 69 ? -9.192 -2.877 -0.476 1.00 83.81 69 GLY A O 1
ATOM 493 N N . ILE A 1 70 ? -8.186 -3.475 1.442 1.00 88.19 70 ILE A N 1
ATOM 494 C CA . ILE A 1 70 ? -6.858 -2.969 1.085 1.00 88.19 70 ILE A CA 1
ATOM 495 C C . ILE A 1 70 ? -6.263 -3.729 -0.117 1.00 88.19 70 ILE A C 1
ATOM 497 O O . ILE A 1 70 ? -6.277 -4.958 -0.177 1.00 88.19 70 ILE A O 1
ATOM 501 N N . ASP A 1 71 ? -5.731 -2.989 -1.088 1.00 89.94 71 ASP A N 1
ATOM 502 C CA . ASP A 1 71 ? -5.087 -3.506 -2.295 1.00 89.94 71 ASP A CA 1
ATOM 503 C C . ASP A 1 71 ? -3.562 -3.393 -2.170 1.00 89.94 71 ASP A C 1
ATOM 505 O O . ASP A 1 71 ? -2.939 -2.383 -2.517 1.00 89.94 71 ASP A O 1
ATOM 509 N N . ALA A 1 72 ? -2.946 -4.473 -1.689 1.00 89.44 72 ALA A N 1
ATOM 510 C CA . ALA A 1 72 ? -1.497 -4.585 -1.544 1.00 89.44 72 ALA A CA 1
ATOM 511 C C . ALA A 1 72 ? -0.747 -4.798 -2.877 1.00 89.44 72 ALA A C 1
ATOM 513 O O . ALA A 1 72 ? 0.484 -4.823 -2.887 1.00 89.44 72 ALA A O 1
ATOM 514 N N . ASN A 1 73 ? -1.464 -4.932 -3.999 1.00 89.94 73 ASN A N 1
ATOM 515 C CA . ASN A 1 73 ? -0.910 -5.195 -5.331 1.00 89.94 73 ASN A CA 1
ATOM 516 C C . ASN A 1 73 ? -1.020 -3.999 -6.277 1.00 89.94 73 ASN A C 1
ATOM 518 O O . ASN A 1 73 ? -0.593 -4.070 -7.436 1.00 89.94 73 ASN A O 1
ATOM 522 N N . LYS A 1 74 ? -1.579 -2.887 -5.794 1.00 89.88 74 LYS A N 1
ATOM 523 C CA . LYS A 1 74 ? -1.748 -1.675 -6.583 1.00 89.88 74 LYS A CA 1
ATOM 524 C C . LYS A 1 74 ? -0.397 -1.165 -7.063 1.00 89.88 74 LYS A C 1
ATOM 526 O O . LYS A 1 74 ? 0.535 -1.045 -6.282 1.00 89.88 74 LYS A O 1
ATOM 531 N N . LYS A 1 75 ? -0.291 -0.856 -8.352 1.00 90.31 75 LYS A N 1
ATOM 532 C CA . LYS A 1 75 ? 0.949 -0.348 -8.946 1.00 90.31 75 LYS A CA 1
ATOM 533 C C . LYS A 1 75 ? 0.943 1.169 -8.991 1.00 90.31 75 LYS A C 1
ATOM 535 O O . LYS A 1 75 ? -0.059 1.759 -9.408 1.00 90.31 75 LYS A O 1
ATOM 540 N N . ASN A 1 76 ? 2.062 1.787 -8.628 1.00 88.75 76 ASN A N 1
ATOM 541 C CA . ASN A 1 76 ? 2.244 3.213 -8.852 1.00 88.75 76 ASN A CA 1
ATOM 542 C C . ASN A 1 76 ? 2.350 3.541 -10.349 1.00 88.75 76 ASN A C 1
ATOM 544 O O . ASN A 1 76 ? 2.572 2.665 -11.184 1.00 88.75 76 ASN A O 1
ATOM 548 N N . ARG A 1 77 ? 2.158 4.811 -10.719 1.00 89.25 77 ARG A N 1
ATOM 549 C CA . ARG A 1 77 ? 2.138 5.207 -12.139 1.00 89.25 77 ARG A CA 1
ATOM 550 C C . ARG A 1 77 ? 3.529 5.413 -12.724 1.00 89.25 77 ARG A C 1
ATOM 552 O O . ARG A 1 77 ? 3.681 5.335 -13.941 1.00 89.25 77 ARG A O 1
ATOM 559 N N . ILE A 1 78 ? 4.509 5.725 -11.881 1.00 86.25 78 ILE A N 1
ATOM 560 C CA . ILE A 1 78 ? 5.857 6.083 -12.331 1.00 86.25 78 ILE A CA 1
ATOM 561 C C . ILE A 1 78 ? 6.621 4.825 -12.734 1.00 86.25 78 ILE A C 1
ATOM 563 O O . ILE A 1 78 ? 6.915 4.630 -13.913 1.00 86.25 78 ILE A O 1
ATOM 567 N N . GLU A 1 79 ? 6.862 3.939 -11.772 1.00 84.31 79 GLU A N 1
ATOM 568 C CA . GLU A 1 79 ? 7.711 2.762 -11.955 1.00 84.31 79 GLU A CA 1
ATOM 569 C C . GLU A 1 79 ? 6.910 1.471 -12.099 1.00 84.31 79 GLU A C 1
ATOM 571 O O . GLU A 1 79 ? 7.497 0.429 -12.352 1.00 84.31 79 GLU A O 1
ATOM 576 N N . ASN A 1 80 ? 5.578 1.496 -11.988 1.00 89.44 80 ASN A N 1
ATOM 577 C CA . ASN A 1 80 ? 4.769 0.290 -11.778 1.00 89.44 80 ASN A CA 1
ATOM 578 C C . ASN A 1 80 ? 5.227 -0.535 -10.562 1.00 89.44 80 ASN A C 1
ATOM 580 O O . ASN A 1 80 ? 5.002 -1.746 -10.521 1.00 89.44 80 ASN A O 1
ATOM 584 N N . ASP A 1 81 ? 5.854 0.111 -9.580 1.00 89.00 81 ASP A N 1
ATOM 585 C CA . ASP A 1 81 ? 6.187 -0.526 -8.314 1.00 89.00 81 ASP A CA 1
ATOM 586 C C . ASP A 1 81 ? 4.885 -0.889 -7.605 1.00 89.00 81 ASP A C 1
ATOM 588 O O . ASP A 1 81 ? 3.942 -0.102 -7.597 1.00 89.00 81 ASP A O 1
ATOM 592 N N . THR A 1 82 ? 4.836 -2.078 -7.016 1.00 90.44 82 THR A N 1
ATOM 593 C CA . THR A 1 82 ? 3.847 -2.420 -5.985 1.00 90.44 82 THR A CA 1
ATOM 594 C C . THR A 1 82 ? 4.380 -1.999 -4.616 1.00 90.44 82 THR A C 1
ATOM 596 O O . THR A 1 82 ? 5.595 -1.814 -4.476 1.00 90.44 82 THR A O 1
ATOM 599 N N . PRO A 1 83 ? 3.540 -1.933 -3.566 1.00 87.69 83 PRO A N 1
ATOM 600 C CA . PRO A 1 83 ? 4.012 -1.701 -2.208 1.00 87.69 83 PRO A CA 1
ATOM 601 C C . PRO A 1 83 ? 5.171 -2.627 -1.833 1.00 87.69 83 PRO A C 1
ATOM 603 O O . PRO A 1 83 ? 6.154 -2.182 -1.241 1.00 87.69 83 PRO A O 1
ATOM 606 N N . LEU A 1 84 ? 5.108 -3.891 -2.260 1.00 87.88 84 LEU A N 1
ATOM 607 C CA . LEU A 1 84 ? 6.136 -4.886 -1.981 1.00 87.88 84 LEU A CA 1
ATOM 608 C C . LEU A 1 84 ? 7.514 -4.518 -2.562 1.00 87.88 84 LEU A C 1
ATOM 610 O O . LEU A 1 84 ? 8.522 -4.868 -1.962 1.00 87.88 84 LEU A O 1
ATOM 614 N N . HIS A 1 85 ? 7.589 -3.793 -3.688 1.00 85.25 85 HIS A N 1
ATOM 615 C CA . HIS A 1 85 ? 8.871 -3.373 -4.284 1.00 85.25 85 HIS A CA 1
ATOM 616 C C . HIS A 1 85 ? 9.630 -2.365 -3.423 1.00 85.25 85 HIS A C 1
ATOM 618 O O . HIS A 1 85 ? 10.850 -2.257 -3.533 1.00 85.25 85 HIS A O 1
ATOM 624 N N . LYS A 1 86 ? 8.912 -1.606 -2.591 1.00 80.62 86 LYS A N 1
ATOM 625 C CA . LYS A 1 86 ? 9.510 -0.630 -1.677 1.00 80.62 86 LYS A CA 1
ATOM 626 C C . LYS A 1 86 ? 9.647 -1.150 -0.251 1.00 80.62 86 LYS A C 1
ATOM 628 O O . LYS A 1 86 ? 10.262 -0.464 0.549 1.00 80.62 86 LYS A O 1
ATOM 633 N N . ALA A 1 87 ? 9.103 -2.328 0.054 1.00 81.19 87 ALA A N 1
ATOM 634 C CA . ALA A 1 87 ? 9.052 -2.885 1.399 1.00 81.19 87 ALA A CA 1
ATOM 635 C C . ALA A 1 87 ? 10.418 -3.348 1.920 1.00 81.19 87 ALA A C 1
ATOM 637 O O . ALA A 1 87 ? 11.247 -3.885 1.186 1.00 81.19 87 ALA A O 1
ATOM 638 N N . SER A 1 88 ? 10.619 -3.202 3.231 1.00 78.50 88 SER A N 1
ATOM 639 C CA . SER A 1 88 ? 11.714 -3.858 3.949 1.00 78.50 88 SER A CA 1
ATOM 640 C C . SER A 1 88 ? 11.463 -5.367 4.075 1.00 78.50 88 SER A C 1
ATOM 642 O O . SER A 1 88 ? 10.346 -5.846 3.868 1.00 78.50 88 SER A O 1
ATOM 644 N N . LEU A 1 89 ? 12.485 -6.141 4.459 1.00 77.69 89 LEU A N 1
ATOM 645 C CA . LEU A 1 89 ? 12.350 -7.591 4.678 1.00 77.69 89 LEU A CA 1
ATOM 646 C C . LEU A 1 89 ? 11.285 -7.949 5.726 1.00 77.69 89 LEU A C 1
ATOM 648 O O . LEU A 1 89 ? 10.624 -8.980 5.604 1.00 77.69 89 LEU A O 1
ATOM 652 N N . GLU A 1 90 ? 11.126 -7.111 6.748 1.00 80.44 90 GLU A N 1
ATOM 653 C CA . GLU A 1 90 ? 10.146 -7.300 7.818 1.00 80.44 90 GLU A CA 1
ATOM 654 C C . GLU A 1 90 ? 8.723 -7.050 7.308 1.00 80.44 90 GLU A C 1
ATOM 656 O O . GLU A 1 90 ? 7.867 -7.933 7.372 1.00 80.44 90 GLU A O 1
ATOM 661 N N . ILE A 1 91 ? 8.517 -5.907 6.653 1.00 82.25 91 ILE A N 1
ATOM 662 C CA . ILE A 1 91 ? 7.240 -5.505 6.052 1.00 82.25 91 ILE A CA 1
ATOM 663 C C . ILE A 1 91 ? 6.817 -6.451 4.917 1.00 82.25 91 ILE A C 1
ATOM 665 O O . ILE A 1 91 ? 5.634 -6.739 4.738 1.00 82.25 91 ILE A O 1
ATOM 669 N N . THR A 1 92 ? 7.780 -6.996 4.170 1.00 84.31 92 THR A N 1
ATOM 670 C CA . THR A 1 92 ? 7.536 -7.971 3.097 1.00 84.31 92 THR A CA 1
ATOM 671 C C . THR A 1 92 ? 6.722 -9.161 3.602 1.00 84.31 92 THR A C 1
ATOM 673 O O . THR A 1 92 ? 5.810 -9.621 2.916 1.00 84.31 92 THR A O 1
ATOM 676 N N . ARG A 1 93 ? 7.002 -9.648 4.819 1.00 84.75 93 ARG A N 1
ATOM 677 C CA . ARG A 1 93 ? 6.263 -10.775 5.406 1.00 84.75 93 ARG A CA 1
ATOM 678 C C . ARG A 1 93 ? 4.814 -10.409 5.711 1.00 84.75 93 ARG A C 1
ATOM 680 O O . ARG A 1 93 ? 3.927 -11.210 5.421 1.00 84.75 93 ARG A O 1
ATOM 687 N N . LEU A 1 94 ? 4.583 -9.209 6.242 1.00 87.00 94 LEU A N 1
ATOM 688 C CA . LEU A 1 94 ? 3.242 -8.704 6.544 1.00 87.00 94 LEU A CA 1
ATOM 689 C C . LEU A 1 94 ? 2.404 -8.566 5.272 1.00 87.00 94 LEU A C 1
ATOM 691 O O . LEU A 1 94 ? 1.290 -9.079 5.205 1.00 87.00 94 LEU A O 1
ATOM 695 N N . LEU A 1 95 ? 2.969 -7.964 4.226 1.00 86.44 95 LEU A N 1
ATOM 696 C CA . LEU A 1 95 ? 2.280 -7.785 2.949 1.00 86.44 95 LEU A CA 1
ATOM 697 C C . LEU A 1 95 ? 1.962 -9.115 2.265 1.00 86.44 95 LEU A C 1
ATOM 699 O O . LEU A 1 95 ? 0.852 -9.289 1.773 1.00 86.44 95 LEU A O 1
ATOM 703 N N . ILE A 1 96 ? 2.896 -10.074 2.259 1.00 87.75 96 ILE A N 1
ATOM 704 C CA . ILE A 1 96 ? 2.632 -11.416 1.714 1.00 87.75 96 ILE A CA 1
ATOM 705 C C . ILE A 1 96 ? 1.496 -12.091 2.493 1.00 87.75 96 ILE A C 1
ATOM 707 O O . ILE A 1 96 ? 0.603 -12.678 1.885 1.00 87.75 96 ILE A O 1
ATOM 711 N N . SER A 1 97 ? 1.483 -11.966 3.825 1.00 87.12 97 SER A N 1
ATOM 712 C CA . SER A 1 97 ? 0.383 -12.479 4.651 1.00 87.12 97 SER A CA 1
ATOM 713 C C . SER A 1 97 ? -0.952 -11.784 4.358 1.00 87.12 97 SER A C 1
ATOM 715 O O . SER A 1 97 ? -2.001 -12.405 4.512 1.00 87.12 97 SER A O 1
ATOM 717 N N . ALA A 1 98 ? -0.918 -10.525 3.917 1.00 84.44 98 ALA A N 1
ATOM 718 C CA . ALA A 1 98 ? -2.082 -9.751 3.493 1.00 84.44 98 ALA A CA 1
ATOM 719 C C . ALA A 1 98 ? -2.518 -10.030 2.037 1.00 84.44 98 ALA A C 1
ATOM 721 O O . ALA A 1 98 ? -3.468 -9.420 1.553 1.00 84.44 98 ALA A O 1
ATOM 722 N N . GLY A 1 99 ? -1.848 -10.946 1.326 1.00 86.25 99 GLY A N 1
ATOM 723 C CA . GLY A 1 99 ? -2.178 -11.311 -0.057 1.00 86.25 99 GLY A CA 1
ATOM 724 C C . GLY A 1 99 ? -1.432 -10.515 -1.133 1.00 86.25 99 GLY A C 1
ATOM 725 O O . GLY A 1 99 ? -1.854 -10.506 -2.291 1.00 86.25 99 GLY A O 1
ATOM 726 N N . ALA A 1 100 ? -0.327 -9.849 -0.786 1.00 88.62 100 ALA A N 1
ATOM 727 C CA . ALA A 1 100 ? 0.552 -9.240 -1.778 1.00 88.62 100 ALA A CA 1
ATOM 728 C C . ALA A 1 100 ? 1.257 -10.312 -2.623 1.00 88.62 100 ALA A C 1
ATOM 730 O O . ALA A 1 100 ? 1.826 -11.271 -2.098 1.00 88.62 100 ALA A O 1
ATOM 731 N N . ASP A 1 101 ? 1.273 -10.112 -3.937 1.00 88.62 101 ASP A N 1
ATOM 732 C CA . ASP A 1 101 ? 1.885 -11.002 -4.911 1.00 88.62 101 ASP A CA 1
ATOM 733 C C . ASP A 1 101 ? 3.366 -10.636 -5.134 1.00 88.62 101 ASP A C 1
ATOM 735 O O . ASP A 1 101 ? 3.674 -9.635 -5.793 1.00 88.62 101 ASP A O 1
ATOM 739 N N . PRO A 1 102 ? 4.326 -11.482 -4.706 1.00 85.25 102 PRO A N 1
ATOM 740 C CA . PRO A 1 102 ? 5.759 -11.234 -4.895 1.00 85.25 102 PRO A CA 1
ATOM 741 C C . PRO A 1 102 ? 6.246 -11.484 -6.327 1.00 85.25 102 PRO A C 1
ATOM 743 O O . PRO A 1 102 ? 7.438 -11.401 -6.607 1.00 85.25 102 PRO A O 1
ATOM 746 N N . ARG A 1 103 ? 5.339 -11.837 -7.242 1.00 86.06 103 ARG A N 1
ATOM 747 C CA . ARG A 1 103 ? 5.654 -12.143 -8.645 1.00 86.06 103 ARG A CA 1
ATOM 748 C C . ARG A 1 103 ? 5.410 -10.963 -9.579 1.00 86.06 103 ARG A C 1
ATOM 750 O O . ARG A 1 103 ? 5.797 -11.034 -10.741 1.00 86.06 103 ARG A O 1
ATOM 757 N N . ILE A 1 104 ? 4.733 -9.918 -9.104 1.00 87.25 104 ILE A N 1
ATOM 758 C CA . ILE A 1 104 ? 4.441 -8.744 -9.923 1.00 87.25 104 ILE A CA 1
ATOM 759 C C . ILE A 1 104 ? 5.757 -8.036 -10.212 1.00 87.25 104 ILE A C 1
ATOM 761 O O . ILE A 1 104 ? 6.498 -7.740 -9.285 1.00 87.25 104 ILE A O 1
ATOM 765 N N . VAL A 1 105 ? 6.024 -7.758 -11.485 1.00 87.75 105 VAL A N 1
ATOM 766 C CA . VAL A 1 105 ? 7.202 -6.997 -11.900 1.00 87.75 105 VAL A CA 1
ATOM 767 C C . VAL A 1 105 ? 6.850 -5.543 -12.184 1.00 87.75 105 VAL A C 1
ATOM 769 O O . VAL A 1 105 ? 5.771 -5.240 -12.712 1.00 87.75 105 VAL A O 1
ATOM 772 N N . ASN A 1 106 ? 7.773 -4.652 -11.845 1.00 87.31 106 ASN A N 1
ATOM 773 C CA . ASN A 1 106 ? 7.675 -3.232 -12.156 1.00 87.31 106 ASN A CA 1
ATOM 774 C C . ASN A 1 106 ? 8.069 -2.941 -13.626 1.00 87.31 106 ASN A C 1
ATOM 776 O O . ASN A 1 106 ? 8.303 -3.847 -14.433 1.00 87.31 106 ASN A O 1
ATOM 780 N N . ARG A 1 107 ? 8.135 -1.662 -14.016 1.00 87.88 107 ARG A N 1
ATOM 781 C CA . ARG A 1 107 ? 8.546 -1.232 -15.369 1.00 87.88 107 ARG A CA 1
ATOM 782 C C . ARG A 1 107 ? 9.973 -1.639 -15.708 1.00 87.88 107 ARG A C 1
ATOM 784 O O . ARG A 1 107 ? 10.263 -1.872 -16.879 1.00 87.88 107 ARG A O 1
ATOM 791 N N . LEU A 1 108 ? 10.831 -1.749 -14.703 1.00 83.69 108 LEU A N 1
ATOM 792 C CA . LEU A 1 108 ? 12.204 -2.219 -14.830 1.00 83.69 108 LEU A CA 1
ATOM 793 C C . LEU A 1 108 ? 12.289 -3.748 -14.882 1.00 83.69 108 LEU A C 1
ATOM 795 O O . LEU A 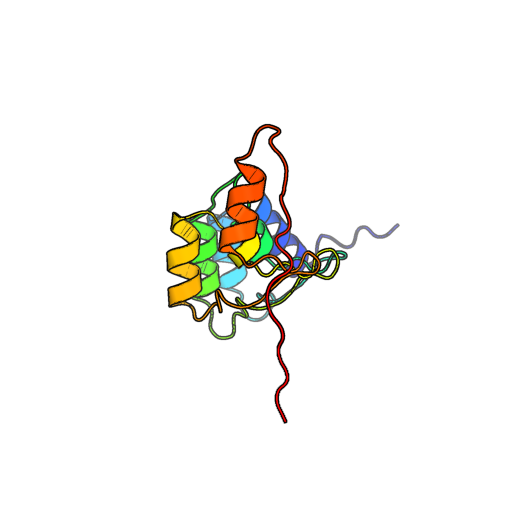1 108 ? 13.379 -4.273 -14.706 1.00 83.69 108 LEU A O 1
ATOM 799 N N . LYS A 1 109 ? 11.170 -4.463 -15.087 1.00 85.50 109 LYS A N 1
ATOM 800 C CA . LYS A 1 109 ? 11.070 -5.934 -15.078 1.00 85.50 109 LYS A CA 1
ATOM 801 C C . LYS A 1 109 ? 11.651 -6.591 -13.817 1.00 85.50 109 LYS A C 1
ATOM 803 O O . LYS A 1 109 ? 11.937 -7.784 -13.823 1.00 85.50 109 LYS A O 1
ATOM 808 N N . GLN A 1 110 ? 11.812 -5.829 -12.740 1.00 84.94 110 GLN A N 1
ATOM 809 C CA . GLN A 1 110 ? 12.323 -6.323 -11.471 1.00 84.94 110 GLN A CA 1
ATOM 810 C C . GLN A 1 110 ? 11.165 -6.876 -10.660 1.00 84.94 110 GLN A C 1
ATOM 812 O O . GLN A 1 110 ? 10.086 -6.285 -10.653 1.00 84.94 110 GLN A O 1
ATOM 817 N N . ARG A 1 111 ? 11.384 -7.997 -9.970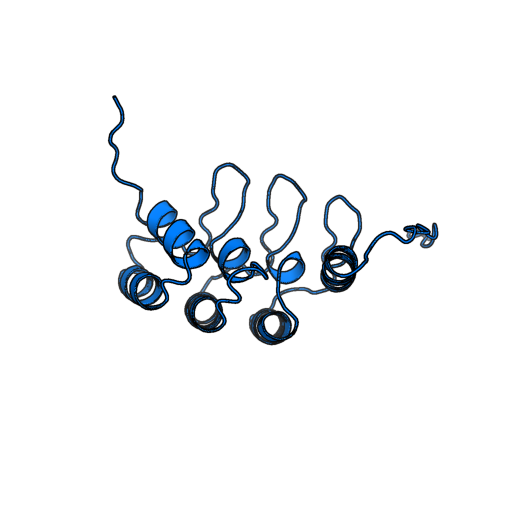 1.00 86.62 111 ARG A N 1
ATOM 818 C CA . ARG A 1 111 ? 10.474 -8.454 -8.917 1.00 86.62 111 ARG A CA 1
ATOM 819 C C . ARG A 1 111 ? 10.690 -7.603 -7.662 1.00 86.62 111 ARG A C 1
ATOM 821 O O . ARG A 1 111 ? 11.744 -6.976 -7.525 1.00 86.62 111 ARG A O 1
ATOM 828 N N . PRO A 1 112 ? 9.773 -7.641 -6.682 1.00 82.12 112 PRO A N 1
ATOM 829 C CA . PRO A 1 112 ? 9.920 -6.893 -5.440 1.00 82.12 112 PRO A CA 1
ATOM 830 C C . PRO A 1 112 ? 11.240 -7.194 -4.724 1.00 82.12 112 PRO A C 1
ATOM 832 O O . PRO A 1 112 ? 11.962 -6.285 -4.327 1.00 82.12 112 PRO A O 1
ATOM 835 N N . MET A 1 113 ? 11.607 -8.476 -4.651 1.00 76.81 113 MET A N 1
ATOM 836 C CA . MET A 1 113 ? 12.878 -8.909 -4.069 1.00 76.81 113 MET A CA 1
ATOM 837 C C . MET A 1 113 ? 14.102 -8.379 -4.835 1.00 76.81 113 MET A C 1
ATOM 839 O O . MET A 1 113 ? 15.077 -7.971 -4.207 1.00 76.81 113 MET A O 1
ATOM 843 N N . ASP A 1 114 ? 14.035 -8.302 -6.167 1.00 80.12 114 ASP A N 1
ATOM 844 C CA . ASP A 1 114 ? 15.135 -7.800 -7.002 1.00 80.12 114 ASP A CA 1
ATOM 845 C C . ASP A 1 114 ? 15.307 -6.283 -6.838 1.00 80.12 114 ASP A C 1
ATOM 847 O O . ASP A 1 114 ? 16.427 -5.770 -6.831 1.00 80.12 114 ASP A O 1
ATOM 851 N N . ALA A 1 115 ? 14.199 -5.560 -6.645 1.00 71.81 115 ALA A N 1
ATOM 852 C CA . ALA A 1 115 ? 14.208 -4.121 -6.406 1.00 71.81 115 ALA A CA 1
ATOM 853 C C . ALA A 1 115 ? 14.871 -3.765 -5.063 1.00 71.81 115 ALA A C 1
ATOM 855 O O . ALA A 1 115 ? 15.664 -2.826 -5.005 1.00 71.81 115 ALA A O 1
ATOM 856 N N . THR A 1 116 ? 14.632 -4.542 -3.997 1.00 63.44 116 THR A N 1
ATOM 857 C CA . THR A 1 116 ? 15.290 -4.315 -2.691 1.00 63.44 116 THR A CA 1
ATOM 858 C C . THR A 1 116 ? 16.809 -4.503 -2.745 1.00 63.44 116 THR A C 1
ATOM 860 O O . THR A 1 116 ? 17.548 -3.793 -2.061 1.00 63.44 116 THR A O 1
ATOM 863 N N . LEU A 1 117 ? 17.293 -5.401 -3.610 1.00 57.19 117 LEU A N 1
ATOM 864 C CA . LEU A 1 117 ? 18.721 -5.629 -3.821 1.00 57.19 117 LEU A CA 1
ATOM 865 C C . LEU A 1 117 ? 19.388 -4.443 -4.541 1.00 57.19 117 LEU A C 1
ATOM 867 O O . LEU A 1 117 ? 20.537 -4.115 -4.248 1.00 57.19 117 LEU A O 1
ATOM 871 N N . ALA A 1 118 ? 18.656 -3.750 -5.421 1.00 52.25 118 ALA A N 1
ATOM 872 C CA . ALA A 1 118 ? 19.152 -2.571 -6.132 1.00 52.25 118 ALA A CA 1
ATOM 873 C C . ALA A 1 118 ? 19.440 -1.380 -5.196 1.00 52.25 118 ALA A C 1
ATOM 875 O O . ALA A 1 118 ? 20.386 -0.632 -5.439 1.00 52.25 118 ALA A O 1
ATOM 876 N N . PHE A 1 119 ? 18.687 -1.225 -4.100 1.00 52.75 119 PHE A N 1
ATOM 877 C CA . PHE A 1 119 ? 18.930 -0.165 -3.110 1.00 52.75 119 PHE A CA 1
ATOM 878 C C . PHE A 1 119 ? 20.174 -0.413 -2.238 1.00 52.75 119 PHE A C 1
ATOM 880 O O . PHE A 1 119 ? 20.737 0.546 -1.714 1.00 52.75 119 PHE A O 1
ATOM 887 N N . ASN A 1 120 ? 20.626 -1.668 -2.102 1.00 46.69 120 ASN A N 1
ATOM 888 C CA . ASN A 1 120 ? 21.774 -2.047 -1.265 1.00 46.69 120 ASN A CA 1
ATOM 889 C C . ASN A 1 120 ? 23.058 -2.358 -2.062 1.00 46.69 120 ASN A C 1
ATOM 891 O O . ASN A 1 120 ? 24.015 -2.899 -1.510 1.00 46.69 120 ASN A O 1
ATOM 895 N N . MET A 1 121 ? 23.107 -2.022 -3.353 1.00 44.66 121 MET A N 1
ATOM 896 C CA . MET A 1 121 ? 24.310 -2.185 -4.172 1.00 44.66 121 MET A CA 1
ATOM 897 C C . MET A 1 121 ? 25.052 -0.849 -4.315 1.00 44.66 121 MET A C 1
ATOM 899 O O . MET A 1 121 ? 24.671 -0.020 -5.146 1.00 44.66 121 MET A O 1
ATOM 903 N N . PRO A 1 122 ? 26.162 -0.620 -3.586 1.00 39.34 122 PRO A N 1
ATOM 904 C CA . PRO A 1 122 ? 27.135 0.362 -4.026 1.00 39.34 122 PRO A CA 1
ATOM 905 C C . PRO A 1 122 ? 27.793 -0.162 -5.316 1.00 39.34 122 PRO A C 1
ATOM 907 O O . PRO A 1 122 ? 28.652 -1.033 -5.298 1.00 39.34 122 PRO A O 1
ATOM 910 N N . HIS A 1 123 ? 27.400 0.406 -6.455 1.00 41.28 123 HIS A N 1
ATOM 911 C CA . HIS A 1 123 ? 28.257 0.558 -7.637 1.00 41.28 123 HIS A CA 1
ATOM 912 C C . HIS A 1 123 ? 28.764 -0.667 -8.428 1.00 41.28 123 HIS A C 1
ATOM 914 O O . HIS A 1 123 ? 29.699 -0.483 -9.205 1.00 41.28 123 HIS A O 1
ATOM 920 N N . GLN A 1 124 ? 28.171 -1.865 -8.384 1.00 39.09 124 GLN A N 1
ATOM 921 C CA . GLN A 1 124 ? 28.567 -2.906 -9.354 1.00 39.09 124 GLN A CA 1
ATOM 922 C C . GLN A 1 124 ? 27.406 -3.523 -10.135 1.00 39.09 124 GLN A C 1
ATOM 924 O O . GLN A 1 124 ? 26.777 -4.486 -9.725 1.00 39.09 124 GLN A O 1
ATOM 929 N N . GLN A 1 125 ? 27.211 -2.925 -11.316 1.00 40.94 125 GLN A N 1
ATOM 930 C CA . GLN A 1 125 ? 27.014 -3.604 -12.595 1.00 40.94 125 GLN A CA 1
ATOM 931 C C . GLN A 1 125 ? 25.858 -4.612 -12.626 1.00 40.94 125 GLN A C 1
ATOM 933 O O . GLN A 1 125 ? 26.041 -5.813 -12.455 1.00 40.94 125 GLN A O 1
ATOM 938 N N . ALA A 1 126 ? 24.665 -4.093 -12.930 1.00 41.62 126 ALA A N 1
ATOM 939 C CA . ALA A 1 126 ? 23.546 -4.890 -13.408 1.00 41.62 126 ALA A CA 1
ATOM 940 C C . ALA A 1 126 ? 23.953 -5.584 -14.718 1.00 41.62 126 ALA A C 1
ATOM 942 O O . ALA A 1 126 ? 23.847 -5.016 -15.806 1.00 41.62 126 ALA A O 1
ATOM 943 N N . VAL A 1 127 ? 24.459 -6.810 -14.604 1.00 42.69 127 VAL A N 1
ATOM 944 C CA . VAL A 1 127 ? 24.391 -7.781 -15.689 1.00 42.69 127 VAL A CA 1
ATOM 945 C C . VAL A 1 127 ? 22.926 -8.183 -15.751 1.00 42.69 127 VAL A C 1
ATOM 947 O O . VAL A 1 127 ? 22.438 -8.982 -14.960 1.00 42.69 127 VAL A O 1
ATOM 950 N N . TYR A 1 128 ? 22.202 -7.505 -16.630 1.00 45.59 128 TYR A N 1
ATOM 951 C CA . TYR A 1 128 ? 20.884 -7.921 -17.067 1.00 45.59 128 TYR A CA 1
ATOM 952 C C . TYR A 1 128 ? 21.113 -9.177 -17.918 1.00 45.59 128 TYR A C 1
ATOM 954 O O . TYR A 1 128 ? 21.466 -9.071 -19.092 1.00 45.59 128 TYR A O 1
ATOM 962 N N . GLU A 1 129 ? 21.044 -10.361 -17.307 1.00 40.19 129 GLU A N 1
ATOM 963 C CA . GLU A 1 129 ? 20.981 -11.600 -18.078 1.00 40.19 129 GLU A CA 1
ATOM 964 C C . GLU A 1 129 ? 19.613 -11.646 -18.761 1.00 40.19 129 GLU A C 1
ATOM 966 O O . GLU A 1 129 ? 18.561 -11.755 -18.132 1.00 40.19 129 GLU A O 1
ATOM 971 N N . ASP A 1 130 ? 19.665 -11.460 -20.077 1.00 51.62 130 ASP A N 1
ATOM 972 C CA . ASP A 1 130 ? 18.623 -11.815 -21.027 1.00 51.62 130 ASP A CA 1
ATOM 973 C C . ASP A 1 130 ? 18.266 -13.293 -20.805 1.00 51.62 130 ASP A C 1
ATOM 975 O O . ASP A 1 130 ? 19.097 -14.180 -21.004 1.00 51.62 130 ASP A O 1
ATOM 979 N N . GLY A 1 131 ? 17.056 -13.556 -20.324 1.00 51.38 131 GLY A N 1
ATOM 980 C CA . GLY A 1 131 ? 16.639 -14.904 -19.964 1.00 51.38 131 GLY A CA 1
ATOM 981 C C . GLY A 1 131 ? 15.220 -14.912 -19.431 1.00 51.38 131 GLY A C 1
ATOM 982 O O . GLY A 1 131 ? 15.000 -14.826 -18.230 1.00 51.38 131 GLY A O 1
ATOM 983 N N . ASP A 1 132 ? 14.247 -14.899 -20.337 1.00 41.47 132 ASP A N 1
ATOM 984 C CA . ASP A 1 132 ? 13.311 -16.021 -20.457 1.00 41.47 132 ASP A CA 1
ATOM 985 C C . ASP A 1 132 ? 12.200 -15.663 -21.447 1.00 41.47 132 ASP A C 1
ATOM 987 O O . ASP A 1 132 ? 11.228 -14.956 -21.170 1.00 41.47 132 ASP A O 1
ATOM 991 N N . ASP A 1 133 ? 12.436 -16.171 -22.651 1.00 50.44 133 ASP A N 1
ATOM 992 C CA . ASP A 1 133 ? 11.474 -16.829 -23.519 1.00 50.44 133 ASP A CA 1
ATOM 993 C C . ASP A 1 133 ? 10.197 -17.295 -22.784 1.00 50.44 133 ASP A C 1
ATOM 995 O O . ASP A 1 133 ? 10.206 -18.235 -21.990 1.00 50.44 133 ASP A O 1
ATOM 999 N N . TYR A 1 134 ? 9.078 -16.631 -23.067 1.00 50.59 134 TYR A N 1
ATOM 1000 C CA . TYR A 1 134 ? 7.742 -17.159 -22.803 1.00 50.59 134 TYR A CA 1
ATOM 1001 C C . TYR A 1 134 ? 6.877 -16.920 -24.036 1.00 50.59 134 TYR A C 1
ATOM 1003 O O . TYR A 1 134 ? 6.156 -15.926 -24.133 1.00 50.59 134 TYR A O 1
ATOM 1011 N N . SER A 1 135 ? 6.953 -17.830 -25.004 1.00 50.44 135 SER A N 1
ATOM 1012 C CA . SER A 1 135 ? 5.759 -18.469 -25.580 1.00 50.44 135 SER A CA 1
ATOM 1013 C C . SER A 1 135 ? 6.150 -19.570 -26.567 1.00 50.44 135 SER A C 1
ATOM 1015 O O . SER A 1 135 ? 6.410 -19.328 -27.740 1.00 50.44 135 SER A O 1
ATOM 1017 N N . SER A 1 136 ? 6.126 -20.809 -26.074 1.00 48.22 136 SER A N 1
ATOM 1018 C CA . SER A 1 136 ? 5.615 -21.924 -26.872 1.00 48.22 136 SER A CA 1
ATOM 1019 C C . SER A 1 136 ? 4.092 -21.783 -26.948 1.00 48.22 136 SER A C 1
ATOM 1021 O O . SER A 1 136 ? 3.452 -21.781 -25.897 1.00 48.22 136 SER A O 1
ATOM 1023 N N . ASP A 1 137 ? 3.550 -21.596 -28.150 1.00 46.25 137 ASP A N 1
ATOM 1024 C CA . ASP A 1 137 ? 2.547 -22.483 -28.772 1.00 46.25 137 ASP A CA 1
ATOM 1025 C C . ASP A 1 137 ? 2.480 -22.201 -30.285 1.00 46.25 137 ASP A C 1
ATOM 1027 O O . ASP A 1 137 ? 2.345 -21.011 -30.662 1.00 46.25 137 ASP A O 1
#

Mean predicted aligned error: 10.03 Å

InterPro domains:
  IPR002110 Ankyrin repeat [PF12796] (13-104)
  IPR002110 Ankyrin repeat [SM00248] (7-36)
  IPR002110 Ankyrin repeat [SM00248] (42-74)
  IPR002110 Ankyrin repeat [SM00248] (79-104)
  IPR036770 Ankyrin repeat-containing domain superfamily [G3DSA:1.25.40.20] (4-129)
  IPR036770 Ankyrin repeat-containing domain superfamily [SSF48403] (8-120)

Organism: NCBI:txid61395

Radius of gyration: 16.44 Å; Cα contacts (8 Å, |Δi|>4): 199; chains: 1; bounding box: 45×53×45 Å

Secondary structure (DSSP, 8-state):
-------HHHHHHHHHHTT-HHHHHHHHHTTTT--TT---TT---HHHHHT-TTT--HHHHHHHHTSTT--TTPPPTTT---HHHH--HHHHHHHHHTT--TT---TTS--HHHHHHHHT--S--------------

pLDDT: mean 76.76, std 16.31, range [39.09, 90.69]

Foldseek 3Di:
DDPPPQFLASQLLVCLLVLVLVSVLVSVVPVVRYDQCDADPQGDGSLLRNQAPVRVNLSSLLSSLPDPPDDQCGATNPWRDGSLLRHDPVSVVVSVVSVHDQCDATNVRAGSVRSVVVVVDDPDDPPPPPDDDDDDD